Protein 1P3Y (pdb70)

B-factor: mean 57.31, std 14.75, range [26.15, 104.25]

Structure (mmCIF, N/CA/C/O backbone):
data_1P3Y
#
_entry.id   1P3Y
#
_cell.length_a   191.769
_cell.length_b   191.769
_cell.length_c   191.769
_cell.angle_alpha   90.00
_cell.angle_beta   90.00
_cell.angle_gamma   90.00
#
_symmetry.space_group_name_H-M   'F 4 3 2'
#
loop_
_entity.id
_entity.type
_entity.pdbx_description
1 polymer 'MrsD protein'
2 non-polymer 'FLAVIN-ADENINE DINUCLEOTIDE'
3 water water
#
loop_
_atom_site.group_PDB
_atom_site.id
_atom_site.type_symbol
_atom_site.label_atom_id
_atom_site.label_alt_id
_atom_site.label_comp_id
_atom_site.label_asym_id
_atom_site.label_entity_id
_atom_site.label_seq_id
_atom_site.pdbx_PDB_ins_code
_atom_site.Cartn_x
_atom_site.Cartn_y
_atom_site.Cartn_z
_atom_site.occupancy
_atom_site.B_iso_or_equiv
_atom_site.auth_seq_id
_atom_site.auth_comp_id
_atom_site.auth_asym_id
_atom_site.auth_atom_id
_atom_site.pdbx_PDB_model_num
ATOM 1 N N . ILE A 1 3 ? 0.644 52.131 71.534 1.00 85.08 3 ILE 1 N 1
ATOM 2 C CA . ILE A 1 3 ? 1.483 52.395 70.322 1.00 85.71 3 ILE 1 CA 1
ATOM 3 C C . ILE A 1 3 ? 2.211 53.732 70.420 1.00 87.21 3 ILE 1 C 1
ATOM 4 O O . ILE A 1 3 ? 3.358 53.857 69.991 1.00 88.31 3 ILE 1 O 1
ATOM 9 N N . SER A 1 4 ? 1.543 54.729 70.984 1.00 88.98 4 SER 1 N 1
ATOM 10 C CA . SER A 1 4 ? 2.128 56.061 71.129 1.00 90.18 4 SER 1 CA 1
ATOM 11 C C . SER A 1 4 ? 3.221 56.074 72.199 1.00 88.11 4 SER 1 C 1
ATOM 12 O O . SER A 1 4 ? 3.906 57.081 72.402 1.00 86.60 4 SER 1 O 1
ATOM 15 N N . ILE A 1 5 ? 3.370 54.948 72.886 1.00 84.89 5 ILE 1 N 1
ATOM 16 C CA . ILE A 1 5 ? 4.375 54.816 73.931 1.00 85.24 5 ILE 1 CA 1
ATOM 17 C C . ILE A 1 5 ? 5.780 54.729 73.318 1.00 83.87 5 ILE 1 C 1
ATOM 18 O O . ILE A 1 5 ? 6.775 55.119 73.936 1.00 84.97 5 ILE 1 O 1
ATOM 23 N N . LEU A 1 6 ? 5.845 54.225 72.091 1.00 80.01 6 LEU 1 N 1
ATOM 24 C CA . LEU A 1 6 ? 7.107 54.058 71.384 1.00 76.17 6 LEU 1 CA 1
ATOM 25 C C . LEU A 1 6 ? 7.712 55.383 70.907 1.00 78.29 6 LEU 1 C 1
ATOM 26 O O . LEU A 1 6 ? 8.936 55.501 70.808 1.00 77.48 6 LEU 1 O 1
ATOM 31 N N . LYS A 1 7 ? 6.859 56.374 70.627 1.00 79.26 7 LYS 1 N 1
ATOM 32 C CA . LYS A 1 7 ? 7.303 57.685 70.141 1.00 76.63 7 LYS 1 CA 1
ATOM 33 C C . LYS A 1 7 ? 8.487 58.243 70.930 1.00 75.16 7 LYS 1 C 1
ATOM 34 O O . LYS A 1 7 ? 9.202 59.114 70.453 1.00 74.27 7 LYS 1 O 1
ATOM 40 N N . ASP A 1 8 ? 8.699 57.734 72.134 1.00 75.57 8 ASP 1 N 1
ATOM 41 C CA . ASP A 1 8 ? 9.795 58.213 72.968 1.00 81.27 8 ASP 1 CA 1
ATOM 42 C C . ASP A 1 8 ? 10.800 57.121 73.344 1.00 80.22 8 ASP 1 C 1
ATOM 43 O O . ASP A 1 8 ? 11.430 57.167 74.408 1.00 79.30 8 ASP 1 O 1
ATOM 48 N N . LYS A 1 9 ? 10.947 56.141 72.457 1.00 78.22 9 LYS 1 N 1
ATOM 49 C CA . LYS A 1 9 ? 11.874 55.035 72.672 1.00 73.07 9 LYS 1 CA 1
ATOM 50 C C . LYS A 1 9 ? 12.932 54.960 71.557 1.00 68.56 9 LYS 1 C 1
ATOM 51 O O . LYS A 1 9 ? 12.691 55.360 70.411 1.00 61.79 9 LYS 1 O 1
ATOM 57 N N . LYS A 1 10 ? 14.111 54.461 71.914 1.00 65.58 10 LYS 1 N 1
ATOM 58 C CA . LYS A 1 10 ? 15.217 54.312 70.967 1.00 62.32 10 LYS 1 CA 1
ATOM 59 C C . LYS A 1 10 ? 15.197 52.894 70.381 1.00 58.21 10 LYS 1 C 1
ATOM 60 O O . LYS A 1 10 ? 15.246 51.901 71.111 1.00 58.23 10 LYS 1 O 1
ATOM 66 N N . LEU A 1 11 ? 15.106 52.810 69.060 1.00 55.22 11 LEU 1 N 1
ATOM 67 C CA . LEU A 1 11 ? 15.060 51.523 68.372 1.00 55.06 11 LEU 1 CA 1
ATOM 68 C C . LEU A 1 11 ? 16.337 51.189 67.600 1.00 55.32 11 LEU 1 C 1
ATOM 69 O O . LEU A 1 11 ? 16.839 51.992 66.793 1.00 53.86 11 LEU 1 O 1
ATOM 74 N N . LEU A 1 12 ? 16.858 49.997 67.863 1.00 54.10 12 LEU 1 N 1
ATOM 75 C CA . LEU A 1 12 ? 18.046 49.511 67.182 1.00 48.36 12 LEU 1 CA 1
ATOM 76 C C . LEU A 1 12 ? 17.622 48.332 66.316 1.00 47.22 12 LEU 1 C 1
ATOM 77 O O . LEU A 1 12 ? 17.026 47.365 66.798 1.00 45.59 12 LEU 1 O 1
ATOM 82 N N . ILE A 1 13 ? 17.919 48.428 65.032 1.00 45.49 13 ILE 1 N 1
ATOM 83 C CA . ILE A 1 13 ? 17.603 47.357 64.112 1.00 45.36 13 ILE 1 CA 1
ATOM 84 C C . ILE A 1 13 ? 18.879 46.675 63.608 1.00 44.82 13 ILE 1 C 1
ATOM 85 O O . ILE A 1 13 ? 19.762 47.323 63.025 1.00 45.51 13 ILE 1 O 1
ATOM 90 N N . GLY A 1 14 ? 18.977 45.372 63.862 1.00 43.00 14 GLY 1 N 1
ATOM 91 C CA . GLY A 1 14 ? 20.124 44.609 63.413 1.00 39.09 14 GLY 1 CA 1
ATOM 92 C C . GLY A 1 14 ? 19.779 43.947 62.098 1.00 42.80 14 GLY 1 C 1
ATOM 93 O O . GLY A 1 14 ? 18.819 43.193 62.029 1.00 46.49 14 GLY 1 O 1
ATOM 94 N N . ILE A 1 15 ? 20.549 44.217 61.051 1.00 42.96 15 ILE 1 N 1
ATOM 95 C CA . ILE A 1 15 ? 20.274 43.623 59.745 1.00 40.87 15 ILE 1 CA 1
ATOM 96 C C . ILE A 1 15 ? 21.257 42.483 59.437 1.00 43.34 15 ILE 1 C 1
ATOM 97 O O . ILE A 1 15 ? 22.474 42.666 59.547 1.00 44.24 15 ILE 1 O 1
ATOM 102 N N . CYS A 1 16 ? 20.739 41.320 59.041 1.00 40.39 16 CYS 1 N 1
ATOM 103 C CA . CYS A 1 16 ? 21.598 40.177 58.718 1.00 39.21 16 CYS 1 CA 1
ATOM 104 C C . CYS A 1 16 ? 21.592 39.872 57.232 1.00 40.83 16 CYS 1 C 1
ATOM 105 O O . CYS A 1 16 ? 20.854 40.490 56.472 1.00 40.66 16 CYS 1 O 1
ATOM 108 N N . GLY A 1 17 ? 22.404 38.896 56.828 1.00 42.30 17 GLY 1 N 1
ATOM 109 C CA . GLY A 1 17 ? 22.526 38.552 55.425 1.00 39.94 17 GLY 1 CA 1
ATOM 110 C C . GLY A 1 17 ? 21.344 37.885 54.753 1.00 44.68 17 GLY 1 C 1
ATOM 111 O O . GLY A 1 17 ? 21.153 36.687 54.870 1.00 45.43 17 GLY 1 O 1
ATOM 112 N N . SER A 1 18 ? 20.555 38.662 54.026 1.00 45.71 18 SER 1 N 1
ATOM 113 C CA . SER A 1 18 ? 19.401 38.127 53.309 1.00 47.40 18 SER 1 CA 1
ATOM 114 C C . SER A 1 18 ? 19.051 39.035 52.131 1.00 47.81 18 SER 1 C 1
ATOM 115 O O . SER A 1 18 ? 19.251 40.253 52.215 1.00 49.31 18 SER 1 O 1
ATOM 118 N N . ILE A 1 19 ? 18.546 38.465 51.038 1.00 40.80 19 ILE 1 N 1
ATOM 119 C CA . ILE A 1 19 ? 18.150 39.293 49.895 1.00 44.87 19 ILE 1 CA 1
ATOM 120 C C . ILE A 1 19 ? 17.100 40.329 50.344 1.00 45.75 19 ILE 1 C 1
ATOM 121 O O . ILE A 1 19 ? 17.075 41.464 49.858 1.00 44.71 19 ILE 1 O 1
ATOM 126 N N . SER A 1 20 ? 16.247 39.945 51.291 1.00 46.89 20 SER 1 N 1
ATOM 127 C CA . SER A 1 20 ? 15.203 40.854 51.773 1.00 46.97 20 SER 1 CA 1
ATOM 128 C C . SER A 1 20 ? 15.747 42.087 52.488 1.00 44.55 20 SER 1 C 1
ATOM 129 O O . SER A 1 20 ? 15.000 43.035 52.746 1.00 45.34 20 SER 1 O 1
ATOM 132 N N . SER A 1 21 ? 17.039 42.083 52.813 1.00 44.69 21 SER 1 N 1
ATOM 133 C CA . SER A 1 21 ? 17.655 43.236 53.484 1.00 42.86 21 SER 1 CA 1
ATOM 134 C C . SER A 1 21 ? 17.705 44.401 52.521 1.00 40.77 21 SER 1 C 1
ATOM 135 O O . SER A 1 21 ? 17.717 45.569 52.930 1.00 40.21 21 SER 1 O 1
ATOM 138 N N . VAL A 1 22 ? 17.728 44.088 51.231 1.00 36.91 22 VAL 1 N 1
ATOM 139 C CA . VAL A 1 22 ? 17.809 45.144 50.251 1.00 40.33 22 VAL 1 CA 1
ATOM 140 C C . VAL A 1 22 ? 16.600 46.057 50.371 1.00 45.12 22 VAL 1 C 1
ATOM 141 O O . VAL A 1 22 ? 16.687 47.251 50.084 1.00 44.46 22 VAL 1 O 1
ATOM 145 N N . GLY A 1 23 ? 15.475 45.499 50.819 1.00 47.54 23 GLY 1 N 1
ATOM 146 C CA . GLY A 1 23 ? 14.279 46.307 50.971 1.00 49.88 23 GLY 1 CA 1
ATOM 147 C C . GLY A 1 23 ? 14.072 46.900 52.359 1.00 52.49 23 GLY 1 C 1
ATOM 148 O O . GLY A 1 23 ? 13.019 47.485 52.651 1.00 56.41 23 GLY 1 O 1
ATOM 149 N N . ILE A 1 24 ? 15.073 46.782 53.221 1.00 47.11 24 ILE 1 N 1
ATOM 150 C CA . ILE A 1 24 ? 14.933 47.292 54.580 1.00 46.73 24 ILE 1 CA 1
ATOM 151 C C . ILE A 1 24 ? 14.418 48.745 54.730 1.00 47.32 24 ILE 1 C 1
ATOM 152 O O . ILE A 1 24 ? 13.917 49.103 55.796 1.00 48.84 24 ILE 1 O 1
ATOM 157 N N . SER A 1 25 ? 14.528 49.583 53.696 1.00 45.77 25 SER 1 N 1
ATOM 158 C CA . SER A 1 25 ? 14.051 50.972 53.816 1.00 47.06 25 SER 1 CA 1
ATOM 159 C C . SER A 1 25 ? 12.535 51.056 54.074 1.00 49.35 25 SER 1 C 1
ATOM 160 O O . SER A 1 25 ? 12.050 51.982 54.736 1.00 45.89 25 SER 1 O 1
ATOM 163 N N . SER A 1 26 ? 11.794 50.092 53.537 1.00 48.84 26 SER 1 N 1
ATOM 164 C CA . SER A 1 26 ? 10.350 50.034 53.722 1.00 49.57 26 SER 1 CA 1
ATOM 165 C C . SER A 1 26 ? 10.000 49.991 55.212 1.00 51.38 26 SER 1 C 1
ATOM 166 O O . SER A 1 26 ? 9.078 50.678 55.672 1.00 51.90 26 SER 1 O 1
ATOM 169 N N . TYR A 1 27 ? 10.733 49.175 55.964 1.00 49.84 27 TYR 1 N 1
ATOM 170 C CA . TYR A 1 27 ? 10.493 49.071 57.389 1.00 50.13 27 TYR 1 CA 1
ATOM 171 C C . TYR A 1 27 ? 11.049 50.303 58.064 1.00 51.48 27 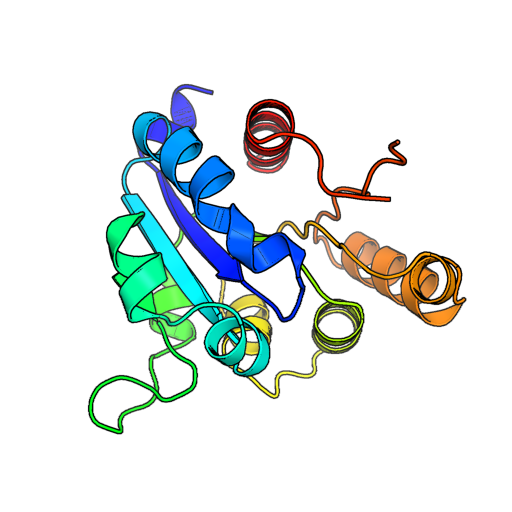TYR 1 C 1
ATOM 172 O O . TYR A 1 27 ? 10.370 50.956 58.853 1.00 53.13 27 TYR 1 O 1
ATOM 181 N N . LEU A 1 28 ? 12.289 50.627 57.723 1.00 52.42 28 LEU 1 N 1
ATOM 182 C CA . LEU A 1 28 ? 12.976 51.765 58.310 1.00 53.28 28 LEU 1 CA 1
ATOM 183 C C . LEU A 1 28 ? 12.216 53.084 58.196 1.00 51.32 28 LEU 1 C 1
ATOM 184 O O . LEU A 1 28 ? 12.108 53.820 59.180 1.00 49.49 28 LEU 1 O 1
ATOM 189 N N . LEU A 1 29 ? 11.693 53.383 57.007 1.00 50.09 29 LEU 1 N 1
ATOM 190 C CA . LEU A 1 29 ? 10.966 54.636 56.785 1.00 53.65 29 LEU 1 CA 1
ATOM 191 C C . LEU A 1 29 ? 9.603 54.629 57.475 1.00 57.12 29 LEU 1 C 1
ATOM 192 O O . LEU A 1 29 ? 9.126 55.657 57.968 1.00 58.03 29 LEU 1 O 1
ATOM 197 N N . TYR A 1 30 ? 8.989 53.456 57.532 1.00 58.81 30 TYR 1 N 1
ATOM 198 C CA . TYR A 1 30 ? 7.694 53.325 58.171 1.00 58.73 30 TYR 1 CA 1
ATOM 199 C C . TYR A 1 30 ? 7.796 53.505 59.686 1.00 60.13 30 TYR 1 C 1
ATOM 200 O O . TYR A 1 30 ? 6.911 54.084 60.308 1.00 63.80 30 TYR 1 O 1
ATOM 209 N N . PHE A 1 31 ? 8.878 53.000 60.270 1.00 58.80 31 PHE 1 N 1
ATOM 210 C CA . PHE A 1 31 ? 9.094 53.087 61.713 1.00 58.64 31 PHE 1 CA 1
ATOM 211 C C . PHE A 1 31 ? 9.560 54.464 62.179 1.00 58.63 31 PHE 1 C 1
ATOM 212 O O . PHE A 1 31 ? 9.512 54.769 63.370 1.00 57.63 31 PHE 1 O 1
ATOM 220 N N . LYS A 1 32 ? 10.042 55.274 61.242 1.00 58.12 32 LYS 1 N 1
ATOM 221 C CA . LYS A 1 32 ? 10.565 56.603 61.551 1.00 64.22 32 LYS 1 CA 1
ATOM 222 C C . LYS A 1 32 ? 9.617 57.520 62.321 1.00 67.38 32 LYS 1 C 1
ATOM 223 O O . LYS A 1 32 ? 10.060 58.304 63.164 1.00 62.56 32 LYS 1 O 1
ATOM 229 N N . SER A 1 33 ? 8.326 57.439 62.020 1.00 71.14 33 SER 1 N 1
ATOM 230 C CA . SER A 1 33 ? 7.339 58.288 62.681 1.00 72.43 33 SER 1 CA 1
ATOM 231 C C . SER A 1 33 ? 6.815 57.772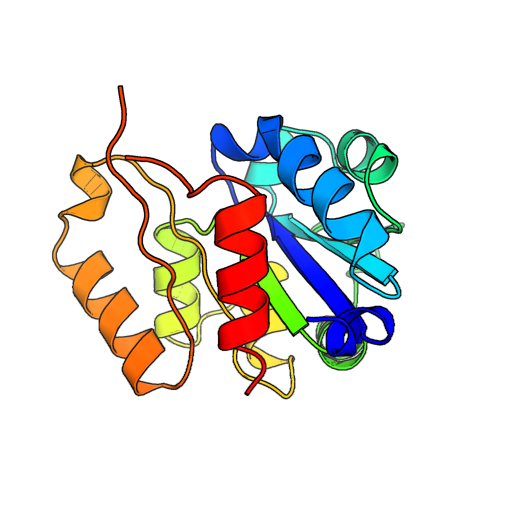 64.022 1.00 70.91 33 SER 1 C 1
ATOM 232 O O . SER A 1 33 ? 6.166 58.516 64.764 1.00 77.14 33 SER 1 O 1
ATOM 235 N N . PHE A 1 34 ? 7.108 56.515 64.344 1.00 65.42 34 PHE 1 N 1
ATOM 236 C CA . PHE A 1 34 ? 6.632 55.922 65.590 1.00 61.27 34 PHE 1 CA 1
ATOM 237 C C . PHE A 1 34 ? 7.653 55.902 66.734 1.00 60.64 34 PHE 1 C 1
ATOM 238 O O . PHE A 1 34 ? 7.272 55.736 67.895 1.00 62.56 34 PHE 1 O 1
ATOM 246 N N . PHE A 1 35 ? 8.939 56.055 66.420 1.00 59.71 35 PHE 1 N 1
ATOM 247 C CA . PHE A 1 35 ? 9.978 56.046 67.456 1.00 55.14 35 PHE 1 CA 1
ATOM 248 C C . PHE A 1 35 ? 10.742 57.335 67.578 1.00 56.03 35 PHE 1 C 1
ATOM 249 O O . PHE A 1 35 ? 10.806 58.125 66.637 1.00 58.37 35 PHE 1 O 1
ATOM 257 N N . LYS A 1 36 ? 11.345 57.524 68.746 1.00 59.26 36 LYS 1 N 1
ATOM 258 C CA . LYS A 1 36 ? 12.125 58.718 69.035 1.00 64.65 36 LYS 1 CA 1
ATOM 259 C C . LYS A 1 36 ? 13.342 58.806 68.125 1.00 66.00 36 LYS 1 C 1
ATOM 260 O O . LYS A 1 36 ? 13.675 59.873 67.612 1.00 69.53 36 LYS 1 O 1
ATOM 266 N N . GLU A 1 37 ? 13.998 57.669 67.927 1.00 68.61 37 GLU 1 N 1
ATOM 267 C CA . GLU A 1 37 ? 15.187 57.602 67.097 1.00 64.69 37 GLU 1 CA 1
ATOM 268 C C . GLU A 1 37 ? 15.437 56.138 66.706 1.00 62.82 37 GLU 1 C 1
ATOM 269 O O . GLU A 1 37 ? 15.185 55.219 67.501 1.00 59.26 37 GLU 1 O 1
ATOM 275 N N . ILE A 1 38 ? 15.915 55.933 65.479 1.00 60.08 38 ILE 1 N 1
ATOM 276 C CA . ILE A 1 38 ? 16.211 54.602 64.956 1.00 54.60 38 ILE 1 CA 1
ATOM 277 C C . ILE A 1 38 ? 17.628 54.496 64.390 1.00 55.23 38 ILE 1 C 1
ATOM 278 O O . ILE A 1 38 ? 18.045 55.291 63.534 1.00 52.14 38 ILE 1 O 1
ATOM 283 N N . ARG A 1 39 ? 18.363 53.498 64.861 1.00 54.80 39 ARG 1 N 1
ATOM 284 C CA . ARG A 1 39 ? 19.714 53.259 64.371 1.00 52.93 39 ARG 1 CA 1
ATOM 285 C C . ARG A 1 39 ? 19.816 51.821 63.881 1.00 53.48 39 ARG 1 C 1
ATOM 286 O O . ARG A 1 39 ? 18.972 50.979 64.201 1.00 52.87 39 ARG 1 O 1
ATOM 294 N N . VAL A 1 40 ? 20.862 51.536 63.119 1.00 49.83 40 VAL 1 N 1
ATOM 295 C CA . VAL A 1 40 ? 21.053 50.200 62.598 1.00 45.21 40 VAL 1 CA 1
ATOM 296 C C . VAL A 1 40 ? 22.446 49.644 62.897 1.00 45.79 40 VAL 1 C 1
ATOM 297 O O . VAL A 1 40 ? 23.417 50.387 63.011 1.00 43.53 40 VAL 1 O 1
ATOM 301 N N . VAL A 1 41 ? 22.512 48.325 63.047 1.00 44.52 41 VAL 1 N 1
ATOM 302 C CA . VAL A 1 41 ? 23.758 47.598 63.248 1.00 42.27 41 VAL 1 CA 1
ATOM 303 C C . VAL A 1 41 ? 23.649 46.446 62.216 1.00 42.90 41 VAL 1 C 1
ATOM 304 O O . VAL A 1 41 ? 22.645 45.715 62.173 1.00 43.39 41 VAL 1 O 1
ATOM 308 N N . MET A 1 42 ? 24.667 46.297 61.372 1.00 42.11 42 MET 1 N 1
ATOM 309 C CA . MET A 1 42 ? 24.655 45.275 60.314 1.00 36.59 42 MET 1 CA 1
ATOM 310 C C . MET A 1 42 ? 25.732 44.200 60.424 1.00 34.92 42 MET 1 C 1
ATOM 311 O O . MET A 1 42 ? 26.739 44.373 61.093 1.00 38.08 42 MET 1 O 1
ATOM 316 N N . THR A 1 43 ? 25.508 43.079 59.756 1.00 36.30 43 THR 1 N 1
ATOM 317 C CA . THR A 1 43 ? 26.498 42.012 59.705 1.00 34.10 43 THR 1 CA 1
ATOM 318 C C . THR A 1 43 ? 27.195 42.236 58.352 1.00 38.20 43 THR 1 C 1
ATOM 319 O O . THR A 1 43 ? 26.672 42.929 57.453 1.00 39.57 43 THR 1 O 1
ATOM 323 N N . LYS A 1 44 ? 28.359 41.622 58.209 1.00 36.47 44 LYS 1 N 1
ATOM 324 C CA . LYS A 1 44 ? 29.168 41.704 57.003 1.00 37.58 44 LYS 1 CA 1
ATOM 325 C C . LYS A 1 44 ? 28.385 41.318 55.732 1.00 36.84 44 LYS 1 C 1
ATOM 326 O O . LYS A 1 44 ? 28.442 42.022 54.716 1.00 35.83 44 LYS 1 O 1
ATOM 332 N N . THR A 1 45 ? 27.666 40.199 55.778 1.00 34.50 45 THR 1 N 1
ATOM 333 C CA . THR A 1 45 ? 26.900 39.763 54.609 1.00 35.58 45 THR 1 CA 1
ATOM 334 C C . THR A 1 45 ? 25.833 40.775 54.220 1.00 35.64 45 THR 1 C 1
ATOM 335 O O . THR A 1 45 ? 25.619 41.042 53.029 1.00 36.66 45 THR 1 O 1
ATOM 339 N N . ALA A 1 46 ? 25.162 41.342 55.224 1.00 39.98 46 ALA 1 N 1
ATOM 340 C CA . ALA A 1 46 ? 24.152 42.363 54.960 1.00 40.85 46 ALA 1 CA 1
ATOM 341 C C . ALA A 1 46 ? 24.796 43.555 54.211 1.00 42.64 46 ALA 1 C 1
ATOM 342 O O . ALA A 1 46 ? 24.227 44.050 53.219 1.00 38.73 46 ALA 1 O 1
ATOM 344 N N . GLU A 1 47 ? 25.979 44.000 54.663 1.00 40.25 47 GLU 1 N 1
ATOM 345 C CA . GLU A 1 47 ? 26.656 45.119 54.003 1.00 40.37 47 GLU 1 CA 1
ATOM 346 C C . GLU A 1 47 ? 27.056 44.830 52.571 1.00 37.70 47 GLU 1 C 1
ATOM 347 O O . GLU A 1 47 ? 27.043 45.748 51.744 1.00 36.19 47 GLU 1 O 1
ATOM 353 N N . ASP A 1 48 ? 27.431 43.583 52.274 1.00 31.96 48 ASP 1 N 1
ATOM 354 C CA . ASP A 1 48 ? 27.814 43.235 50.903 1.00 36.57 48 ASP 1 CA 1
ATOM 355 C C . ASP A 1 48 ? 26.603 43.329 49.986 1.00 35.28 48 ASP 1 C 1
ATOM 356 O O . ASP A 1 48 ? 26.736 43.597 48.781 1.00 44.11 48 ASP 1 O 1
ATOM 361 N N . LEU A 1 49 ? 25.426 43.075 50.548 1.00 36.27 49 LEU 1 N 1
ATOM 362 C CA . LEU A 1 49 ? 24.188 43.144 49.776 1.00 38.65 49 LEU 1 CA 1
ATOM 363 C C . LEU A 1 49 ? 23.738 44.589 49.601 1.00 40.31 49 LEU 1 C 1
ATOM 364 O O . LEU A 1 49 ? 23.398 45.006 48.482 1.00 39.53 49 LEU 1 O 1
ATOM 369 N N . ILE A 1 50 ? 23.736 45.343 50.704 1.00 35.93 50 ILE 1 N 1
ATOM 370 C CA . ILE A 1 50 ? 23.328 46.740 50.678 1.00 37.83 50 ILE 1 CA 1
ATOM 371 C C . ILE A 1 50 ? 24.281 47.514 51.593 1.00 40.66 50 ILE 1 C 1
ATOM 372 O O . ILE A 1 50 ? 24.302 47.327 52.809 1.00 40.09 50 ILE 1 O 1
ATOM 377 N N . PRO A 1 51 ? 25.107 48.386 51.000 1.00 40.92 51 PRO 1 N 1
ATOM 378 C CA . PRO A 1 51 ? 26.095 49.211 51.703 1.00 38.66 51 PRO 1 CA 1
ATOM 379 C C . PRO A 1 51 ? 25.555 49.947 52.922 1.00 40.27 51 PRO 1 C 1
ATOM 380 O O . PRO A 1 51 ? 24.434 50.478 52.908 1.00 39.14 51 PRO 1 O 1
ATOM 384 N N . ALA A 1 52 ? 26.367 50.004 53.972 1.00 38.96 52 ALA 1 N 1
ATOM 385 C CA . ALA A 1 52 ? 25.973 50.737 55.161 1.00 41.66 52 ALA 1 CA 1
ATOM 386 C C . ALA A 1 52 ? 25.629 52.197 54.801 1.00 43.33 52 ALA 1 C 1
ATOM 387 O O . ALA A 1 52 ? 24.698 52.765 55.373 1.00 45.81 52 ALA 1 O 1
ATOM 389 N N . HIS A 1 53 ? 26.372 52.809 53.871 1.00 42.41 53 HIS 1 N 1
ATOM 390 C CA . HIS A 1 53 ? 26.086 54.194 53.490 1.00 45.42 53 HIS 1 CA 1
ATOM 391 C C . HIS A 1 53 ? 24.702 54.302 52.850 1.00 43.48 53 HIS 1 C 1
ATOM 392 O O . HIS A 1 53 ? 24.034 55.330 52.962 1.00 39.30 53 HIS 1 O 1
ATOM 399 N N . THR A 1 54 ? 24.268 53.249 52.175 1.00 39.07 54 THR 1 N 1
ATOM 400 C CA . THR A 1 54 ? 22.963 53.314 51.569 1.00 38.03 54 THR 1 CA 1
ATOM 401 C C . THR A 1 54 ? 21.964 53.297 52.699 1.00 38.17 54 THR 1 C 1
ATOM 402 O O . THR A 1 54 ? 21.122 54.172 52.804 1.00 44.34 54 THR 1 O 1
ATOM 406 N N . VAL A 1 55 ? 22.073 52.310 53.572 1.00 38.37 55 VAL 1 N 1
ATOM 407 C CA . VAL A 1 55 ? 21.141 52.201 54.683 1.00 38.46 55 VAL 1 CA 1
ATOM 408 C C . VAL A 1 55 ? 21.131 53.477 55.563 1.00 40.45 55 VAL 1 C 1
ATOM 409 O O . VAL A 1 55 ? 20.164 53.744 56.279 1.00 40.26 55 VAL 1 O 1
ATOM 413 N N . SER A 1 56 ? 22.186 54.280 55.505 1.00 40.90 56 SER 1 N 1
ATOM 414 C CA . SER A 1 56 ? 22.217 55.471 56.346 1.00 44.61 56 SER 1 CA 1
ATOM 415 C C . SER A 1 56 ? 21.279 56.566 55.846 1.00 45.47 56 SER 1 C 1
ATOM 416 O O . SER A 1 56 ? 21.014 57.543 56.549 1.00 46.81 56 SER 1 O 1
ATOM 419 N N . TYR A 1 57 ? 20.795 56.429 54.621 1.00 46.97 57 TYR 1 N 1
ATOM 420 C CA . TYR A 1 57 ? 19.862 57.422 54.103 1.00 52.87 57 TYR 1 CA 1
ATOM 421 C C . TYR A 1 57 ? 18.449 57.180 54.665 1.00 56.61 57 TYR 1 C 1
ATOM 422 O O . TYR A 1 57 ? 17.549 57.997 54.468 1.00 59.23 57 TYR 1 O 1
ATOM 431 N N . PHE A 1 58 ? 18.256 56.060 55.362 1.00 55.51 58 PHE 1 N 1
ATOM 432 C CA . PHE A 1 58 ? 16.941 55.706 55.889 1.00 50.51 58 PHE 1 CA 1
ATOM 433 C C . PHE A 1 58 ? 16.878 55.564 57.394 1.00 50.84 58 PHE 1 C 1
ATOM 434 O O . PHE A 1 58 ? 15.921 54.981 57.917 1.00 56.87 58 PHE 1 O 1
ATOM 442 N N . CYS A 1 59 ? 17.883 56.077 58.096 1.00 46.17 59 CYS 1 N 1
ATOM 443 C CA . CYS A 1 59 ? 17.896 55.977 59.543 1.00 46.14 59 CYS 1 CA 1
ATOM 444 C C . CYS A 1 59 ? 18.889 56.969 60.094 1.00 48.36 59 CYS 1 C 1
ATOM 445 O O . CYS A 1 59 ? 19.555 57.656 59.329 1.00 52.01 59 CYS 1 O 1
ATOM 448 N N . ASP A 1 60 ? 19.012 57.029 61.416 1.00 49.97 60 ASP 1 N 1
ATOM 449 C CA . ASP A 1 60 ? 19.903 57.997 62.049 1.00 56.62 60 ASP 1 CA 1
ATOM 450 C C . ASP A 1 60 ? 21.383 57.652 62.098 1.00 61.18 60 ASP 1 C 1
ATOM 451 O O . ASP A 1 60 ? 22.234 58.548 62.110 1.00 65.56 60 ASP 1 O 1
ATOM 456 N N . HIS A 1 61 ? 21.705 56.366 62.135 1.00 59.49 61 HIS 1 N 1
ATOM 457 C CA . HIS A 1 61 ? 23.101 55.972 62.185 1.00 54.38 61 HIS 1 CA 1
ATOM 458 C C . HIS A 1 61 ? 23.201 54.492 61.931 1.00 52.29 61 HIS 1 C 1
ATOM 459 O O . HIS A 1 61 ? 22.320 53.737 62.316 1.00 55.11 61 HIS 1 O 1
ATOM 466 N N . VAL A 1 62 ? 24.290 54.084 61.296 1.00 49.76 62 VAL 1 N 1
ATOM 467 C CA . VAL A 1 62 ? 24.514 52.682 60.973 1.00 46.09 62 VAL 1 CA 1
ATOM 468 C C . VAL A 1 62 ? 25.826 52.192 61.572 1.00 46.21 62 VAL 1 C 1
ATOM 469 O O . VAL A 1 62 ? 26.895 52.704 61.243 1.00 47.86 62 VAL 1 O 1
ATOM 473 N N . TYR A 1 63 ? 25.755 51.203 62.451 1.00 47.71 63 TYR 1 N 1
ATOM 474 C CA . TYR A 1 63 ? 26.969 50.652 63.050 1.00 44.39 63 TYR 1 CA 1
ATOM 475 C C . TYR A 1 63 ? 27.416 49.467 62.211 1.00 47.66 63 TYR 1 C 1
ATOM 476 O O . TYR A 1 63 ? 26.701 48.475 62.048 1.00 44.70 63 TYR 1 O 1
ATOM 485 N N . SER A 1 64 ? 28.620 49.572 61.679 1.00 54.06 64 SER 1 N 1
ATOM 486 C CA . SER A 1 64 ? 29.164 48.517 60.850 1.00 53.21 64 SER 1 CA 1
ATOM 487 C C . SER A 1 64 ? 30.072 47.575 61.651 1.00 54.30 64 SER 1 C 1
ATOM 488 O O . SER A 1 64 ? 30.652 47.962 62.672 1.00 55.48 64 SER 1 O 1
ATOM 491 N N . GLU A 1 65 ? 30.172 46.332 61.184 1.00 58.76 65 GLU 1 N 1
ATOM 492 C CA . GLU A 1 65 ? 31.007 45.304 61.812 1.00 62.63 65 GLU 1 CA 1
ATOM 493 C C . GLU A 1 65 ? 32.461 45.747 61.713 1.00 65.61 65 GLU 1 C 1
ATOM 494 O O . GLU A 1 65 ? 33.279 45.418 62.576 1.00 71.25 65 GLU 1 O 1
ATOM 500 N N . HIS A 1 66 ? 32.754 46.504 60.652 1.00 68.38 66 HIS 1 N 1
ATOM 501 C CA . HIS A 1 66 ? 34.085 47.027 60.363 1.00 71.68 66 HIS 1 CA 1
ATOM 502 C C . HIS A 1 66 ? 34.436 48.246 61.218 1.00 75.71 66 HIS 1 C 1
ATOM 503 O O . HIS A 1 66 ? 35.519 48.826 61.070 1.00 79.58 66 HIS 1 O 1
ATOM 510 N N . GLY A 1 67 ? 33.524 48.631 62.109 1.00 76.17 67 GLY 1 N 1
ATOM 511 C CA . GLY A 1 67 ? 33.759 49.785 62.956 1.00 77.05 67 GLY 1 CA 1
ATOM 512 C C . GLY A 1 67 ? 33.586 51.078 62.178 1.00 79.71 67 GLY 1 C 1
ATOM 513 O O . GLY A 1 67 ? 32.891 51.110 61.161 1.00 76.49 67 GLY 1 O 1
ATOM 514 N N . GLU A 1 68 ? 34.219 52.147 62.653 1.00 84.71 68 GLU 1 N 1
ATOM 515 C CA . GLU A 1 68 ? 34.131 53.442 61.987 1.00 90.79 68 GLU 1 CA 1
ATOM 516 C C . GLU A 1 68 ? 35.453 53.793 61.301 1.00 93.17 68 GLU 1 C 1
ATOM 517 O O . GLU A 1 68 ? 35.574 53.680 60.076 1.00 97.35 68 GLU 1 O 1
ATOM 523 N N . ASN A 1 69 ? 36.440 54.225 62.082 1.00 92.79 69 ASN 1 N 1
ATOM 524 C CA . ASN A 1 69 ? 37.744 54.572 61.516 1.00 91.84 69 ASN 1 CA 1
ATOM 525 C C . ASN A 1 69 ? 38.725 53.513 61.960 1.00 88.89 69 ASN 1 C 1
ATOM 526 O O . ASN A 1 69 ? 39.855 53.816 62.345 1.00 87.37 69 ASN 1 O 1
ATOM 531 N N . GLY A 1 70 ? 38.273 52.265 61.907 1.00 87.43 70 GLY 1 N 1
ATOM 532 C CA . GLY A 1 70 ? 39.108 51.157 62.321 1.00 86.18 70 GLY 1 CA 1
ATOM 533 C C . GLY A 1 70 ? 38.845 50.778 63.768 1.00 86.06 70 GLY 1 C 1
ATOM 534 O O . GLY A 1 70 ? 39.458 49.850 64.298 1.00 89.64 70 GLY 1 O 1
ATOM 535 N N . LYS A 1 71 ? 37.943 51.498 64.425 1.00 81.82 71 LYS 1 N 1
ATOM 536 C CA . LYS A 1 71 ? 37.634 51.182 65.807 1.00 80.53 71 LYS 1 CA 1
ATOM 537 C C . LYS A 1 71 ? 36.291 50.485 65.839 1.00 82.09 71 LYS 1 C 1
ATOM 538 O O . LYS A 1 71 ? 35.297 51.025 65.343 1.00 82.57 71 LYS 1 O 1
ATOM 544 N N . ARG A 1 72 ? 36.270 49.278 66.407 1.00 81.97 72 ARG 1 N 1
ATOM 545 C CA . ARG A 1 72 ? 35.035 48.510 66.519 1.00 79.79 72 ARG 1 CA 1
ATOM 546 C C . ARG A 1 72 ? 34.034 49.270 67.380 1.00 77.21 72 ARG 1 C 1
ATOM 547 O O . ARG A 1 72 ? 34.392 49.828 68.430 1.00 74.68 72 ARG 1 O 1
ATOM 555 N N . HIS A 1 73 ? 32.783 49.304 66.925 1.00 74.92 73 HIS 1 N 1
ATOM 556 C CA . HIS A 1 73 ? 31.731 49.973 67.673 1.00 73.48 73 HIS 1 CA 1
ATOM 557 C C . HIS A 1 73 ? 31.483 49.210 68.983 1.00 73.91 73 HIS 1 C 1
ATOM 558 O O . HIS A 1 73 ? 31.790 48.013 69.069 1.00 74.06 73 HIS 1 O 1
ATOM 565 N N . SER A 1 74 ? 30.969 49.891 70.011 1.00 73.26 74 SER 1 N 1
ATOM 566 C CA . SER A 1 74 ? 30.727 49.222 71.297 1.00 73.77 74 SER 1 CA 1
ATOM 567 C C . SER A 1 74 ? 29.358 48.550 71.411 1.00 72.19 74 SER 1 C 1
ATOM 568 O O . SER A 1 74 ? 28.311 49.191 71.239 1.00 68.69 74 SER 1 O 1
ATOM 571 N N . HIS A 1 75 ? 29.384 47.250 71.704 1.00 72.87 75 HIS 1 N 1
ATOM 572 C CA . HIS A 1 75 ? 28.169 46.449 71.863 1.00 74.83 75 HIS 1 CA 1
ATOM 573 C C . HIS A 1 75 ? 27.422 46.871 73.134 1.00 75.55 75 HIS 1 C 1
ATOM 574 O O . HIS A 1 75 ? 26.190 46.910 73.158 1.00 76.25 75 HIS 1 O 1
ATOM 581 N N . VAL A 1 76 ? 28.170 47.192 74.189 1.00 77.35 76 VAL 1 N 1
ATOM 582 C CA . VAL A 1 76 ? 27.555 47.621 75.442 1.00 79.80 76 VAL 1 CA 1
ATOM 583 C C . VAL A 1 76 ? 26.946 49.015 75.261 1.00 78.68 76 VAL 1 C 1
ATOM 584 O O . VAL A 1 76 ? 25.892 49.319 75.823 1.00 76.07 76 VAL 1 O 1
ATOM 588 N N . GLU A 1 77 ? 27.614 49.855 74.473 1.00 77.40 77 GLU 1 N 1
ATOM 589 C CA . GLU A 1 77 ? 27.122 51.199 74.216 1.00 75.56 77 GLU 1 CA 1
ATOM 590 C C . GLU A 1 77 ? 25.875 51.149 73.361 1.00 72.37 77 GLU 1 C 1
ATOM 591 O O . GLU A 1 77 ? 24.878 51.793 73.685 1.00 74.98 77 GLU 1 O 1
ATOM 597 N N . ILE A 1 78 ? 25.909 50.392 72.267 1.00 68.02 78 ILE 1 N 1
ATOM 598 C CA . ILE A 1 78 ? 24.725 50.340 71.423 1.00 65.65 78 ILE 1 CA 1
ATOM 599 C C . ILE A 1 78 ? 23.653 49.487 72.088 1.00 64.81 78 ILE 1 C 1
ATOM 600 O O . ILE A 1 78 ? 22.463 49.760 71.942 1.00 67.10 78 ILE 1 O 1
ATOM 605 N N . GLY A 1 79 ? 24.080 48.467 72.831 1.00 62.38 79 GLY 1 N 1
ATOM 606 C CA . GLY A 1 79 ? 23.142 47.618 73.536 1.00 59.16 79 GLY 1 CA 1
ATOM 607 C C . GLY A 1 79 ? 22.384 48.421 74.589 1.00 62.95 79 GLY 1 C 1
ATOM 608 O O . GLY A 1 79 ? 21.180 48.259 74.741 1.00 62.40 79 GLY 1 O 1
ATOM 609 N N . ARG A 1 80 ? 23.080 49.295 75.316 1.00 65.20 80 ARG 1 N 1
ATOM 610 C CA . ARG A 1 80 ? 22.442 50.112 76.346 1.00 66.41 80 ARG 1 CA 1
ATOM 611 C C . ARG A 1 80 ? 21.697 51.289 75.753 1.00 64.00 80 ARG 1 C 1
ATOM 612 O O . ARG A 1 80 ? 20.638 51.663 76.253 1.00 64.53 80 ARG 1 O 1
ATOM 620 N N . TRP A 1 81 ? 22.255 51.863 74.689 1.00 61.52 81 TRP 1 N 1
ATOM 621 C CA . TRP A 1 81 ? 21.651 53.007 73.993 1.00 59.02 81 TRP 1 CA 1
ATOM 622 C C . TRP A 1 81 ? 20.215 52.732 73.588 1.00 58.96 81 TRP 1 C 1
ATOM 623 O O . TRP A 1 81 ? 19.334 53.590 73.738 1.00 61.53 81 TRP 1 O 1
ATOM 634 N N . ALA A 1 82 ? 19.999 51.537 73.049 1.00 58.50 82 ALA 1 N 1
ATOM 635 C CA . ALA A 1 82 ? 18.693 51.140 72.562 1.00 60.12 82 ALA 1 CA 1
ATOM 636 C C . ALA A 1 82 ? 17.754 50.670 73.666 1.00 61.41 82 ALA 1 C 1
ATOM 637 O O . ALA A 1 82 ? 18.182 50.040 74.637 1.00 59.84 82 ALA 1 O 1
ATOM 639 N N . ASP A 1 83 ? 16.474 51.010 73.511 1.00 60.78 83 ASP 1 N 1
ATOM 640 C CA . ASP A 1 83 ? 15.437 50.603 74.455 1.00 61.80 83 ASP 1 CA 1
ATOM 641 C C . ASP A 1 83 ? 14.869 49.309 73.896 1.00 61.92 83 ASP 1 C 1
ATOM 642 O O . ASP A 1 83 ? 14.487 48.399 74.639 1.00 63.63 83 ASP 1 O 1
ATOM 647 N N . ILE A 1 84 ? 14.803 49.245 72.571 1.00 58.24 84 ILE 1 N 1
ATOM 648 C CA . ILE A 1 84 ? 14.302 48.063 71.899 1.00 56.62 84 ILE 1 CA 1
ATOM 649 C C . ILE A 1 84 ? 15.295 47.619 70.827 1.00 59.59 84 ILE 1 C 1
ATOM 650 O O . ILE A 1 84 ? 15.770 48.431 70.020 1.00 58.92 84 ILE 1 O 1
ATOM 655 N N . TYR A 1 85 ? 15.624 46.328 70.838 1.00 58.61 85 TYR 1 N 1
ATOM 656 C CA . TYR A 1 85 ? 16.544 45.760 69.855 1.00 49.79 85 TYR 1 CA 1
ATOM 657 C C . TYR A 1 85 ? 15.798 44.708 69.053 1.00 48.39 85 TYR 1 C 1
ATOM 658 O O . TYR A 1 85 ? 15.369 43.666 69.561 1.00 47.40 85 TYR 1 O 1
ATOM 667 N N . CYS A 1 86 ? 15.647 45.000 67.778 1.00 49.56 86 CYS 1 N 1
ATOM 668 C CA . CYS A 1 86 ? 14.941 44.117 66.896 1.00 49.37 86 CYS 1 CA 1
ATOM 669 C C . CYS A 1 86 ? 15.837 43.734 65.720 1.00 47.64 86 CYS 1 C 1
ATOM 670 O O . CYS A 1 86 ? 16.401 44.590 65.039 1.00 48.65 86 CYS 1 O 1
ATOM 673 N N . ILE A 1 87 ? 15.990 42.434 65.500 1.00 48.73 87 ILE 1 N 1
ATOM 674 C CA . ILE A 1 87 ? 16.801 41.947 64.397 1.00 44.58 87 ILE 1 CA 1
ATOM 675 C C . ILE A 1 87 ? 15.919 41.516 63.226 1.00 47.76 87 ILE 1 C 1
ATOM 676 O O . ILE A 1 87 ? 15.209 40.515 63.301 1.00 47.59 87 ILE 1 O 1
ATOM 681 N N . ILE A 1 88 ? 15.962 42.293 62.152 1.00 46.62 88 ILE 1 N 1
ATOM 682 C CA . ILE A 1 88 ? 15.199 42.005 60.953 1.00 46.20 88 ILE 1 CA 1
ATOM 683 C C . ILE A 1 88 ? 15.976 42.437 59.692 1.00 45.39 88 ILE 1 C 1
ATOM 684 O O . ILE A 1 88 ? 16.313 43.604 59.510 1.00 45.81 88 ILE 1 O 1
ATOM 689 N N . PRO A 1 89 ? 16.273 41.492 58.806 1.00 44.31 89 PRO 1 N 1
ATOM 690 C CA . PRO A 1 89 ? 15.920 40.080 58.942 1.00 44.97 89 PRO 1 CA 1
ATOM 691 C C . PRO A 1 89 ? 16.987 39.333 59.724 1.00 48.16 89 PRO 1 C 1
ATOM 692 O O . PRO A 1 89 ? 18.148 39.742 59.753 1.00 44.05 89 PRO 1 O 1
ATOM 696 N N . ALA A 1 90 ? 16.572 38.226 60.337 1.00 48.82 90 ALA 1 N 1
ATOM 697 C CA . ALA A 1 90 ? 17.432 37.359 61.127 1.00 42.79 90 ALA 1 CA 1
ATOM 698 C C . ALA A 1 90 ? 17.735 36.108 60.312 1.00 42.58 90 ALA 1 C 1
ATOM 699 O O . ALA A 1 90 ? 16.829 35.533 59.727 1.00 48.10 90 ALA 1 O 1
ATOM 701 N N . THR A 1 91 ? 19.001 35.697 60.262 1.00 39.46 91 THR 1 N 1
ATOM 702 C CA . THR A 1 91 ? 19.415 34.500 59.524 1.00 38.88 91 THR 1 CA 1
ATOM 703 C C . THR A 1 91 ? 19.390 33.253 60.422 1.00 41.77 91 THR 1 C 1
ATOM 704 O O . THR A 1 91 ? 19.341 33.344 61.661 1.00 38.76 91 THR 1 O 1
ATOM 708 N N . ALA A 1 92 ? 19.457 32.080 59.801 1.00 40.62 92 ALA 1 N 1
ATOM 709 C CA . ALA A 1 92 ? 19.492 30.859 60.587 1.00 41.26 92 ALA 1 CA 1
ATOM 710 C C . ALA A 1 92 ? 20.737 30.997 61.475 1.00 43.06 92 ALA 1 C 1
ATOM 711 O O . ALA A 1 92 ? 20.717 30.699 62.677 1.00 44.15 92 ALA 1 O 1
ATOM 713 N N . ASN A 1 93 ? 21.815 31.482 60.864 1.00 44.63 93 ASN 1 N 1
ATOM 714 C CA . ASN A 1 93 ? 23.077 31.674 61.558 1.00 42.39 93 ASN 1 CA 1
ATOM 715 C C . ASN A 1 93 ? 22.915 32.517 62.830 1.00 40.95 93 ASN 1 C 1
ATOM 716 O O . ASN A 1 93 ? 23.285 32.076 63.917 1.00 42.79 93 ASN 1 O 1
ATOM 721 N N . ILE A 1 94 ? 22.369 33.726 62.705 1.00 39.28 94 ILE 1 N 1
ATOM 722 C CA . ILE A 1 94 ? 22.174 34.582 63.877 1.00 40.54 94 ILE 1 CA 1
ATOM 723 C C . ILE A 1 94 ? 21.303 33.870 64.938 1.00 44.48 94 ILE 1 C 1
ATOM 724 O O . ILE A 1 94 ? 21.582 33.963 66.145 1.00 42.14 94 ILE 1 O 1
ATOM 729 N N . LEU A 1 95 ? 20.264 33.152 64.493 1.00 42.71 95 LEU 1 N 1
ATOM 730 C CA . LEU A 1 95 ? 19.407 32.407 65.419 1.00 40.09 95 LEU 1 CA 1
ATOM 731 C C . LEU A 1 95 ? 20.265 31.363 66.133 1.00 44.20 95 LEU 1 C 1
ATOM 732 O O . LEU A 1 95 ? 20.189 31.234 67.365 1.00 47.17 95 LEU 1 O 1
ATOM 737 N N . GLY A 1 96 ? 21.084 30.629 65.366 1.00 40.00 96 GLY 1 N 1
ATOM 738 C CA . GLY A 1 96 ? 21.946 29.614 65.960 1.00 37.56 96 GLY 1 CA 1
ATOM 739 C C . GLY A 1 96 ? 22.995 30.196 66.909 1.00 43.20 96 GLY 1 C 1
ATOM 740 O O . GLY A 1 96 ? 23.352 29.601 67.941 1.00 40.17 96 GLY 1 O 1
ATOM 741 N N . GLN A 1 97 ? 23.494 31.382 66.587 1.00 42.84 97 GLN 1 N 1
ATOM 742 C CA . GLN A 1 97 ? 24.505 31.964 67.443 1.00 45.12 97 GLN 1 CA 1
ATOM 743 C C . GLN A 1 97 ? 23.893 32.454 68.737 1.00 42.54 97 GLN 1 C 1
ATOM 744 O O . GLN A 1 97 ? 24.401 32.149 69.827 1.00 38.84 97 GLN 1 O 1
ATOM 750 N N . THR A 1 98 ? 22.799 33.199 68.619 1.00 39.74 98 THR 1 N 1
ATOM 751 C CA . THR A 1 98 ? 22.174 33.774 69.802 1.00 47.09 98 THR 1 CA 1
ATOM 752 C C . THR A 1 98 ? 21.566 32.703 70.703 1.00 48.80 98 THR 1 C 1
ATOM 753 O O . THR A 1 98 ? 21.682 32.771 71.933 1.00 46.58 98 THR 1 O 1
ATOM 757 N N . ALA A 1 99 ? 20.952 31.699 70.090 1.00 46.15 99 ALA 1 N 1
ATOM 758 C CA . ALA A 1 99 ? 20.347 30.624 70.857 1.00 47.75 99 ALA 1 CA 1
ATOM 759 C C . ALA A 1 99 ? 21.384 29.920 71.714 1.00 47.97 99 ALA 1 C 1
ATOM 760 O O . ALA A 1 99 ? 21.066 29.434 72.799 1.00 54.58 99 ALA 1 O 1
ATOM 762 N N . ASN A 1 100 ? 22.627 29.881 71.246 1.00 46.61 100 ASN 1 N 1
ATOM 763 C CA . ASN A 1 100 ? 23.676 29.175 71.979 1.00 43.30 100 ASN 1 CA 1
ATOM 764 C C . ASN A 1 100 ? 24.736 29.989 72.690 1.00 42.03 100 ASN 1 C 1
ATOM 765 O O . ASN A 1 100 ? 25.726 29.430 73.181 1.00 42.60 100 ASN 1 O 1
ATOM 770 N N . GLY A 1 101 ? 24.525 31.300 72.763 1.00 42.32 101 GLY 1 N 1
ATOM 771 C CA . GLY A 1 101 ? 25.464 32.157 73.467 1.00 45.59 101 GLY 1 CA 1
ATOM 772 C C . GLY A 1 101 ? 26.769 32.401 72.743 1.00 47.17 101 GLY 1 C 1
ATOM 773 O O . GLY A 1 101 ? 27.794 32.681 73.358 1.00 47.03 101 GLY 1 O 1
ATOM 774 N N . VAL A 1 102 ? 26.737 32.265 71.427 1.00 49.77 102 VAL 1 N 1
ATOM 775 C CA . VAL A 1 102 ? 27.916 32.506 70.616 1.00 46.99 102 VAL 1 CA 1
ATOM 776 C C . VAL A 1 102 ? 27.758 33.901 70.014 1.00 45.87 102 VAL 1 C 1
ATOM 777 O O . VAL A 1 102 ? 26.658 34.306 69.634 1.00 45.54 102 VAL 1 O 1
ATOM 781 N N . ALA A 1 103 ? 28.839 34.656 69.949 1.00 42.55 103 ALA 1 N 1
ATOM 782 C CA . ALA A 1 103 ? 28.729 35.985 69.385 1.00 43.01 103 ALA 1 CA 1
ATOM 783 C C . ALA A 1 103 ? 29.996 36.342 68.613 1.00 45.59 103 ALA 1 C 1
ATOM 784 O O . ALA A 1 103 ? 30.947 36.920 69.166 1.00 39.15 103 ALA 1 O 1
ATOM 786 N N . MET A 1 104 ? 29.988 35.975 67.329 1.00 46.87 104 MET 1 N 1
ATOM 787 C CA . MET A 1 104 ? 31.114 36.220 66.430 1.00 47.42 104 MET 1 CA 1
ATOM 788 C C . MET A 1 104 ? 31.003 37.505 65.609 1.00 46.14 104 MET 1 C 1
ATOM 789 O O . MET A 1 104 ? 31.884 37.806 64.815 1.00 49.07 104 MET 1 O 1
ATOM 794 N N . ASN A 1 105 ? 29.912 38.243 65.773 1.00 43.11 105 ASN 1 N 1
ATOM 795 C CA . ASN A 1 105 ? 29.757 39.520 65.087 1.00 39.51 105 ASN 1 CA 1
ATOM 796 C C . ASN A 1 105 ? 29.022 40.452 66.029 1.00 42.39 105 ASN 1 C 1
ATOM 797 O O . ASN A 1 105 ? 28.481 40.011 67.062 1.00 36.81 105 ASN 1 O 1
ATOM 802 N N . LEU A 1 106 ? 29.009 41.735 65.682 1.00 38.64 106 LEU 1 N 1
ATOM 803 C CA . LEU A 1 106 ? 28.402 42.728 66.537 1.00 37.86 106 LEU 1 CA 1
ATOM 804 C C . LEU A 1 106 ? 26.906 42.478 66.764 1.00 39.96 106 LEU 1 C 1
ATOM 805 O O . LEU A 1 106 ? 26.414 42.654 67.883 1.00 38.98 106 LEU 1 O 1
ATOM 810 N N . VAL A 1 107 ? 26.193 42.033 65.729 1.00 44.10 107 VAL 1 N 1
ATOM 811 C CA . VAL A 1 107 ? 24.748 41.774 65.854 1.00 44.23 107 VAL 1 CA 1
ATOM 812 C C . VAL A 1 107 ? 24.441 40.770 66.974 1.00 44.18 107 VAL 1 C 1
ATOM 813 O O . VAL A 1 107 ? 23.590 41.013 67.829 1.00 45.65 107 VAL 1 O 1
ATOM 817 N N . ALA A 1 108 ? 25.156 39.656 66.977 1.00 39.73 108 ALA 1 N 1
ATOM 818 C CA . ALA A 1 108 ? 24.975 38.634 67.991 1.00 39.70 108 ALA 1 CA 1
ATOM 819 C C . ALA A 1 108 ? 25.485 39.078 69.367 1.00 41.89 108 ALA 1 C 1
ATOM 820 O O . ALA A 1 108 ? 24.934 38.702 70.402 1.00 47.69 108 ALA 1 O 1
ATOM 822 N N . THR A 1 109 ? 26.547 39.866 69.381 1.00 39.31 109 THR 1 N 1
ATOM 823 C CA . THR A 1 109 ? 27.121 40.333 70.629 1.00 39.89 109 THR 1 CA 1
ATOM 824 C C . THR A 1 109 ? 26.158 41.308 71.310 1.00 44.56 109 THR 1 C 1
ATOM 825 O O . THR A 1 109 ? 25.947 41.278 72.530 1.00 42.72 109 THR 1 O 1
ATOM 829 N N . THR A 1 110 ? 25.575 42.182 70.507 1.00 44.42 110 THR 1 N 1
ATOM 830 C CA . THR A 1 110 ? 24.653 43.162 71.027 1.00 48.30 110 THR 1 CA 1
ATOM 831 C C . THR A 1 110 ? 23.488 42.492 71.737 1.00 49.06 110 THR 1 C 1
ATOM 832 O O . THR A 1 110 ? 22.989 43.013 72.733 1.00 53.34 110 THR 1 O 1
ATOM 836 N N . VAL A 1 111 ? 23.061 41.332 71.247 1.00 48.95 111 VAL 1 N 1
ATOM 837 C CA . VAL A 1 111 ? 21.955 40.627 71.889 1.00 46.19 111 VAL 1 CA 1
ATOM 838 C C . VAL A 1 111 ? 22.318 40.376 73.352 1.00 47.53 111 VAL 1 C 1
ATOM 839 O O . VAL A 1 111 ? 21.507 40.602 74.242 1.00 47.57 111 VAL 1 O 1
AT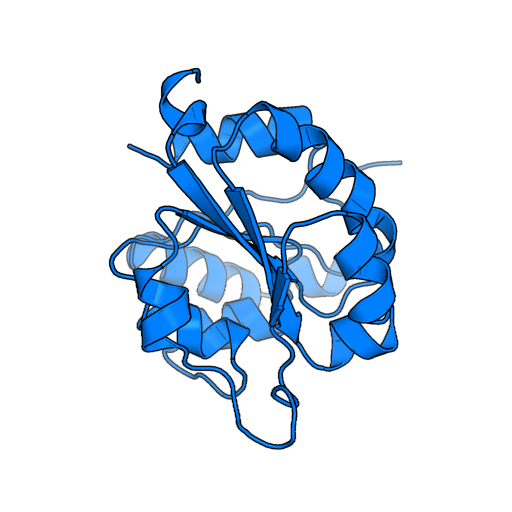OM 843 N N . LEU A 1 112 ? 23.542 39.930 73.605 1.00 46.85 112 LEU 1 N 1
ATOM 844 C CA . LEU A 1 112 ? 23.965 39.676 74.975 1.00 50.07 112 LEU 1 CA 1
ATOM 845 C C . LEU A 1 112 ? 24.157 40.951 75.768 1.00 50.15 112 LEU 1 C 1
ATOM 846 O O . LEU A 1 112 ? 23.980 40.952 76.976 1.00 55.17 112 LEU 1 O 1
ATOM 851 N N . ALA A 1 113 ? 24.518 42.036 75.100 1.00 50.84 113 ALA 1 N 1
ATOM 852 C CA . ALA A 1 113 ? 24.766 43.288 75.806 1.00 50.94 113 ALA 1 CA 1
ATOM 853 C C . ALA A 1 113 ? 23.559 44.198 75.996 1.00 51.67 113 ALA 1 C 1
ATOM 854 O O . ALA A 1 113 ? 23.651 45.199 76.707 1.00 51.41 113 ALA 1 O 1
ATOM 856 N N . HIS A 1 114 ? 22.438 43.860 75.364 1.00 52.29 114 HIS 1 N 1
ATOM 857 C CA . HIS A 1 114 ? 21.205 44.646 75.502 1.00 54.43 114 HIS 1 CA 1
ATOM 858 C C . HIS A 1 114 ? 20.504 44.210 76.813 1.00 57.63 114 HIS 1 C 1
ATOM 859 O O . HIS A 1 114 ? 20.294 43.015 77.050 1.00 55.39 114 HIS 1 O 1
ATOM 866 N N . PRO A 1 115 ? 20.139 45.176 77.678 1.00 60.07 115 PRO 1 N 1
ATOM 867 C CA . PRO A 1 115 ? 19.475 44.896 78.958 1.00 61.03 115 PRO 1 CA 1
ATOM 868 C C . PRO A 1 115 ? 18.210 44.059 78.850 1.00 62.37 115 PRO 1 C 1
ATOM 869 O O . PRO A 1 115 ? 17.954 43.199 79.692 1.00 63.51 115 PRO 1 O 1
ATOM 873 N N . HIS A 1 116 ? 17.428 44.309 77.807 1.00 61.02 116 HIS 1 N 1
ATOM 874 C CA . HIS A 1 116 ? 16.177 43.596 77.600 1.00 57.81 116 HIS 1 CA 1
ATOM 875 C C . HIS A 1 116 ? 16.327 42.447 76.620 1.00 58.81 116 HIS 1 C 1
ATOM 876 O O . HIS A 1 116 ? 17.415 42.208 76.078 1.00 59.33 116 HIS 1 O 1
ATOM 883 N N . ASN A 1 117 ? 15.227 41.735 76.397 1.00 56.82 117 ASN 1 N 1
ATOM 884 C CA . ASN A 1 117 ? 15.213 40.618 75.461 1.00 56.89 117 ASN 1 CA 1
ATOM 885 C C . ASN A 1 117 ? 15.165 41.191 74.060 1.00 52.85 117 ASN 1 C 1
ATOM 886 O O . ASN A 1 117 ? 14.807 42.349 73.883 1.00 49.66 117 ASN 1 O 1
ATOM 891 N N . THR A 1 118 ? 15.507 40.374 73.067 1.00 51.95 118 THR 1 N 1
ATOM 892 C CA . THR A 1 118 ? 15.519 40.819 71.672 1.00 52.06 118 THR 1 CA 1
ATOM 893 C C . THR A 1 118 ? 14.398 40.178 70.859 1.00 52.25 118 THR 1 C 1
ATOM 894 O O . THR A 1 118 ? 14.099 38.991 71.021 1.00 51.69 118 THR 1 O 1
ATOM 898 N N . ILE A 1 119 ? 13.786 40.953 69.970 1.00 50.55 119 ILE 1 N 1
ATOM 899 C CA . ILE A 1 119 ? 12.742 40.392 69.127 1.00 51.69 119 ILE 1 CA 1
ATOM 900 C C . ILE A 1 119 ? 13.367 40.085 67.762 1.00 51.60 119 ILE 1 C 1
ATOM 901 O O . ILE A 1 119 ? 13.973 40.964 67.148 1.00 48.26 119 ILE 1 O 1
ATOM 906 N N . PHE A 1 120 ? 13.213 38.837 67.307 1.00 50.70 120 PHE 1 N 1
ATOM 907 C CA . PHE A 1 120 ? 13.753 38.376 66.029 1.00 48.65 120 PHE 1 CA 1
ATOM 908 C C . PHE A 1 120 ? 12.714 38.216 64.933 1.00 50.75 120 PHE 1 C 1
ATOM 909 O O . PHE A 1 120 ? 11.607 37.751 65.185 1.00 54.07 120 PHE 1 O 1
ATOM 917 N N . PHE A 1 121 ? 13.088 38.572 63.710 1.00 49.34 121 PHE 1 N 1
ATOM 918 C CA . PHE A 1 121 ? 12.206 38.405 62.561 1.00 47.20 121 PHE 1 CA 1
ATOM 919 C C . PHE A 1 121 ? 12.925 37.512 61.552 1.00 46.68 121 PHE 1 C 1
ATOM 920 O O . PHE A 1 121 ? 13.452 37.991 60.558 1.00 45.22 121 PHE 1 O 1
ATOM 928 N N . PRO A 1 122 ? 12.953 36.194 61.800 1.00 47.83 122 PRO 1 N 1
ATOM 929 C CA . PRO A 1 122 ? 13.619 35.252 60.898 1.0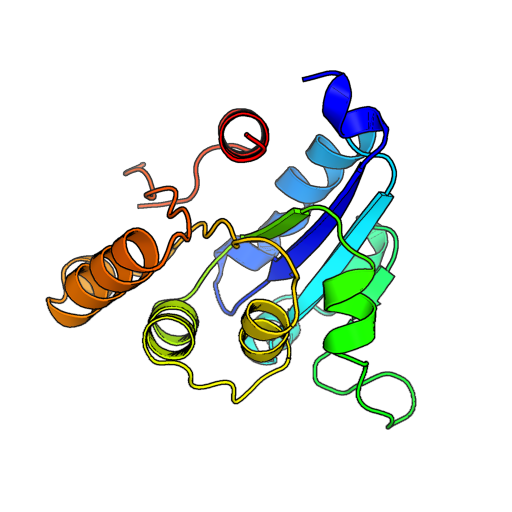0 48.65 122 PRO 1 CA 1
ATOM 930 C C . PRO A 1 122 ? 13.162 35.331 59.451 1.00 49.02 122 PRO 1 C 1
ATOM 931 O O . PRO A 1 122 ? 12.019 35.680 59.157 1.00 52.72 122 PRO 1 O 1
ATOM 935 N N . ASN A 1 123 ? 14.070 34.966 58.556 1.00 50.52 123 ASN 1 N 1
ATOM 936 C CA . ASN A 1 123 ? 13.826 34.972 57.125 1.00 51.13 123 ASN 1 CA 1
ATOM 937 C C . ASN A 1 123 ? 14.899 34.088 56.498 1.00 51.93 123 ASN 1 C 1
ATOM 938 O O . ASN A 1 123 ? 16.089 34.313 56.675 1.00 55.07 123 ASN 1 O 1
ATOM 943 N N . MET A 1 124 ? 14.474 33.062 55.779 1.00 54.86 124 MET 1 N 1
ATOM 944 C CA . MET A 1 124 ? 15.412 32.145 55.163 1.00 51.77 124 MET 1 CA 1
ATOM 945 C C . MET A 1 124 ? 14.682 31.276 54.164 1.00 55.73 124 MET 1 C 1
ATOM 946 O O . MET A 1 124 ? 13.457 31.342 54.022 1.00 55.06 124 MET 1 O 1
ATOM 951 N N . ASN A 1 125 ? 15.458 30.456 53.477 1.00 61.24 125 ASN 1 N 1
ATOM 952 C CA . ASN A 1 125 ? 14.943 29.533 52.480 1.00 65.69 125 ASN 1 CA 1
ATOM 953 C C . ASN A 1 125 ? 14.064 28.503 53.199 1.00 66.88 125 ASN 1 C 1
ATOM 954 O O . ASN A 1 125 ? 14.367 28.095 54.330 1.00 64.51 125 ASN 1 O 1
ATOM 959 N N . ASP A 1 126 ? 12.978 28.096 52.552 1.00 69.36 126 ASP 1 N 1
ATOM 960 C CA . ASP A 1 126 ? 12.057 27.117 53.136 1.00 72.49 126 ASP 1 CA 1
ATOM 961 C C . ASP A 1 126 ? 12.743 25.814 53.536 1.00 69.88 126 ASP 1 C 1
ATOM 962 O O . ASP A 1 126 ? 12.385 25.201 54.553 1.00 60.83 126 ASP 1 O 1
ATOM 967 N N . LEU A 1 127 ? 13.720 25.385 52.738 1.00 66.81 127 LEU 1 N 1
ATOM 968 C CA . LEU A 1 127 ? 14.446 24.172 53.080 1.00 69.55 127 LEU 1 CA 1
ATOM 969 C C . LEU A 1 127 ? 15.109 24.398 54.440 1.00 70.13 127 LEU 1 C 1
ATOM 970 O O . LEU A 1 127 ? 15.038 23.554 55.338 1.00 73.71 127 LEU 1 O 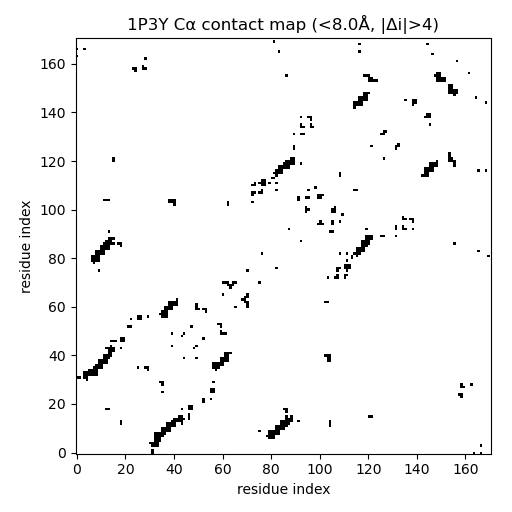1
ATOM 975 N N . MET A 1 128 ? 15.737 25.558 54.595 1.00 67.39 128 MET 1 N 1
ATOM 976 C CA . MET A 1 128 ? 16.409 25.897 55.842 1.00 63.11 128 MET 1 CA 1
ATOM 977 C C . MET A 1 128 ? 15.418 26.030 56.986 1.00 60.56 128 MET 1 C 1
ATOM 978 O O . MET A 1 128 ? 15.687 25.606 58.111 1.00 56.23 128 MET 1 O 1
ATOM 983 N N . TRP A 1 129 ? 14.274 26.634 56.697 1.00 60.49 129 TRP 1 N 1
ATOM 984 C CA . TRP A 1 129 ? 13.262 26.844 57.718 1.00 63.12 129 TRP 1 CA 1
ATOM 985 C C . TRP A 1 129 ? 12.713 25.531 58.299 1.00 65.31 129 TRP 1 C 1
ATOM 986 O O . TRP A 1 129 ? 12.356 25.456 59.482 1.00 65.05 129 TRP 1 O 1
ATOM 997 N N . ASN A 1 130 ? 12.690 24.480 57.490 1.00 66.04 130 ASN 1 N 1
ATOM 998 C CA . ASN A 1 130 ? 12.158 23.215 57.969 1.00 68.88 130 ASN 1 CA 1
ATOM 999 C C . ASN A 1 130 ? 13.174 22.324 58.643 1.00 67.25 130 ASN 1 C 1
ATOM 1000 O O . ASN A 1 130 ? 12.849 21.211 59.052 1.00 69.93 130 ASN 1 O 1
ATOM 1005 N N . LYS A 1 131 ? 14.402 22.808 58.770 1.00 65.07 131 LYS 1 N 1
ATOM 1006 C CA . LYS A 1 131 ? 15.444 22.024 59.429 1.00 60.58 131 LYS 1 CA 1
ATOM 1007 C C . LYS A 1 131 ? 15.218 21.955 60.950 1.00 55.31 131 LYS 1 C 1
ATOM 1008 O O . LYS A 1 131 ? 14.884 22.955 61.608 1.00 48.46 131 LYS 1 O 1
ATOM 1014 N N . THR A 1 132 ? 15.399 20.755 61.489 1.00 53.42 132 THR 1 N 1
ATOM 1015 C CA . THR A 1 132 ? 15.220 20.498 62.912 1.00 53.26 132 THR 1 CA 1
ATOM 1016 C C . THR A 1 132 ? 15.921 21.525 63.812 1.00 53.22 132 THR 1 C 1
ATOM 1017 O O . THR A 1 132 ? 15.284 22.112 64.707 1.00 53.38 132 THR 1 O 1
ATOM 1021 N N . VAL A 1 133 ? 17.223 21.732 63.581 1.00 51.70 133 VAL 1 N 1
ATOM 1022 C CA . VAL A 1 133 ? 18.031 22.672 64.383 1.00 48.36 133 VAL 1 CA 1
ATOM 1023 C C . VAL A 1 133 ? 17.441 24.067 64.475 1.00 47.14 133 VAL 1 C 1
ATOM 1024 O O . VAL A 1 133 ? 17.417 24.670 65.553 1.00 46.22 133 VAL 1 O 1
ATOM 1028 N N . VAL A 1 134 ? 16.967 24.587 63.348 1.00 45.43 134 VAL 1 N 1
ATOM 1029 C CA . VAL A 1 134 ? 16.395 25.930 63.347 1.00 47.83 134 VAL 1 CA 1
ATOM 1030 C C . VAL A 1 134 ? 15.235 25.996 64.344 1.00 49.10 134 VAL 1 C 1
ATOM 1031 O O . VAL A 1 134 ? 15.213 26.855 65.247 1.00 45.22 134 VAL 1 O 1
ATOM 1035 N N . SER A 1 135 ? 14.291 25.064 64.196 1.00 50.99 135 SER 1 N 1
ATOM 1036 C CA . SER A 1 135 ? 13.138 24.987 65.099 1.00 52.01 135 SER 1 CA 1
ATOM 1037 C C . SER A 1 135 ? 13.620 24.869 66.553 1.00 48.86 135 SER 1 C 1
ATOM 1038 O O . SER A 1 135 ? 13.118 25.562 67.451 1.00 45.69 135 SER 1 O 1
ATOM 1041 N N . ARG A 1 136 ? 14.602 24.001 66.785 1.00 43.36 136 ARG 1 N 1
ATOM 1042 C CA . ARG A 1 136 ? 15.121 23.843 68.133 1.00 43.37 136 ARG 1 CA 1
ATOM 1043 C C . ARG A 1 136 ? 15.706 25.155 68.611 1.00 48.80 136 ARG 1 C 1
ATOM 1044 O O . ARG A 1 136 ? 15.505 25.545 69.773 1.00 49.71 136 ARG 1 O 1
ATOM 1052 N N . ASN A 1 137 ? 16.420 25.844 67.711 1.00 49.02 137 ASN 1 N 1
ATOM 1053 C CA . ASN A 1 137 ? 17.050 27.113 68.068 1.00 47.70 137 ASN 1 CA 1
ATOM 1054 C C . ASN A 1 137 ? 15.989 28.145 68.397 1.00 46.10 137 ASN 1 C 1
ATOM 1055 O O . ASN A 1 137 ? 16.101 28.839 69.414 1.00 45.29 137 ASN 1 O 1
ATOM 1060 N N . ILE A 1 138 ? 14.959 28.241 67.551 1.00 47.52 138 ILE 1 N 1
ATOM 1061 C CA . ILE A 1 138 ? 13.861 29.200 67.773 1.00 52.80 138 ILE 1 CA 1
ATOM 1062 C C . ILE A 1 138 ? 13.232 28.965 69.161 1.00 55.46 138 ILE 1 C 1
ATOM 1063 O O . ILE A 1 138 ? 13.028 29.905 69.952 1.00 53.87 138 ILE 1 O 1
ATOM 1068 N N . GLU A 1 139 ? 12.932 27.699 69.439 1.00 53.11 139 GLU 1 N 1
ATOM 1069 C CA . GLU A 1 139 ? 12.337 27.322 70.702 1.00 57.42 139 GLU 1 CA 1
ATOM 1070 C C . GLU A 1 139 ? 13.226 27.772 71.853 1.00 55.57 139 GLU 1 C 1
ATOM 1071 O O . GLU A 1 139 ? 12.771 28.487 72.765 1.00 58.18 139 GLU 1 O 1
ATOM 1077 N N . GLN A 1 140 ? 14.502 27.399 71.788 1.00 52.25 140 GLN 1 N 1
ATOM 1078 C CA . GLN A 1 140 ? 15.475 27.744 72.824 1.00 49.68 140 GLN 1 CA 1
ATOM 1079 C C . GLN A 1 140 ? 15.510 29.243 73.114 1.00 52.20 140 GLN 1 C 1
ATOM 1080 O O . GLN A 1 140 ? 15.650 29.655 74.267 1.00 52.58 140 GLN 1 O 1
ATOM 1086 N N . LEU A 1 141 ? 15.436 30.049 72.059 1.00 52.40 141 LEU 1 N 1
ATOM 1087 C CA . LEU A 1 141 ? 15.427 31.501 72.194 1.00 55.15 141 LEU 1 CA 1
ATOM 1088 C C . LEU A 1 141 ? 14.190 31.949 72.977 1.00 56.87 141 LEU 1 C 1
ATOM 1089 O O . LEU A 1 141 ? 14.272 32.828 73.852 1.00 53.44 141 LEU 1 O 1
ATOM 1094 N N . ARG A 1 142 ? 13.044 31.351 72.645 1.00 55.89 142 ARG 1 N 1
ATOM 1095 C CA . ARG A 1 142 ? 11.795 31.663 73.335 1.00 55.47 142 ARG 1 CA 1
ATOM 1096 C C . ARG A 1 142 ? 11.935 31.264 74.804 1.00 55.27 142 ARG 1 C 1
ATOM 1097 O O . ARG A 1 142 ? 11.697 32.078 75.702 1.00 53.39 142 ARG 1 O 1
ATOM 1105 N N . LYS A 1 143 ? 12.344 30.020 75.044 1.00 53.63 143 LYS 1 N 1
ATOM 1106 C CA . LYS A 1 143 ? 12.538 29.557 76.411 1.00 56.19 143 LYS 1 CA 1
ATOM 1107 C C . LYS A 1 143 ? 13.443 30.550 77.154 1.00 57.31 143 LYS 1 C 1
ATOM 1108 O O . LYS A 1 143 ? 13.246 30.806 78.343 1.00 55.91 143 LYS 1 O 1
ATOM 1114 N N . ASP A 1 144 ? 14.427 31.113 76.445 1.00 57.94 144 ASP 1 N 1
ATOM 1115 C CA . ASP A 1 144 ? 15.354 32.072 77.043 1.00 54.08 144 ASP 1 CA 1
ATOM 1116 C C . ASP A 1 144 ? 14.732 33.445 77.262 1.00 52.23 144 ASP 1 C 1
ATOM 1117 O O . ASP A 1 144 ? 15.298 34.272 77.968 1.00 48.98 144 ASP 1 O 1
ATOM 1122 N N . GLY A 1 145 ? 13.579 33.697 76.646 1.00 52.65 145 GLY 1 N 1
ATOM 1123 C CA . GLY A 1 145 ? 12.922 34.979 76.836 1.00 50.96 145 GLY 1 CA 1
ATOM 1124 C C . GLY A 1 145 ? 12.820 35.854 75.602 1.00 56.45 145 GLY 1 C 1
ATOM 1125 O O . GLY A 1 145 ? 12.134 36.872 75.614 1.00 60.47 145 GLY 1 O 1
ATOM 1126 N N . HIS A 1 146 ? 13.490 35.479 74.525 1.00 54.40 146 HIS 1 N 1
ATOM 1127 C CA . HIS A 1 146 ? 13.435 36.300 73.324 1.00 56.11 146 HIS 1 CA 1
ATOM 1128 C C . HIS A 1 146 ? 12.160 36.016 72.549 1.00 54.68 146 HIS 1 C 1
ATOM 1129 O O . HIS A 1 146 ? 11.578 34.941 72.683 1.00 59.08 146 HIS 1 O 1
ATOM 1136 N N . ILE A 1 147 ? 11.741 36.986 71.743 1.00 50.67 147 ILE 1 N 1
ATOM 1137 C CA . ILE A 1 147 ? 10.548 36.867 70.914 1.00 49.75 147 ILE 1 CA 1
ATOM 1138 C C . ILE A 1 147 ? 10.983 36.558 69.485 1.00 52.66 147 ILE 1 C 1
ATOM 1139 O O . ILE A 1 147 ? 11.970 37.130 68.993 1.00 51.32 147 ILE 1 O 1
ATOM 1144 N N . VAL A 1 148 ? 10.238 35.675 68.817 1.00 51.31 148 VAL 1 N 1
ATOM 1145 C CA . VAL A 1 148 ? 10.558 35.291 67.444 1.00 49.26 148 VAL 1 CA 1
ATOM 1146 C C . VAL A 1 148 ? 9.354 35.372 66.493 1.00 50.65 148 VAL 1 C 1
ATOM 1147 O O . VAL A 1 148 ? 8.575 34.428 66.362 1.00 53.32 148 VAL 1 O 1
ATOM 1151 N N . ILE A 1 149 ? 9.201 36.513 65.835 1.00 51.84 149 ILE 1 N 1
ATOM 1152 C CA . ILE A 1 149 ? 8.103 36.704 64.900 1.00 52.60 149 ILE 1 CA 1
ATOM 1153 C C . ILE A 1 149 ? 8.316 35.766 63.720 1.00 57.60 149 ILE 1 C 1
ATOM 1154 O O . ILE A 1 149 ? 9.297 35.872 62.988 1.00 60.41 149 ILE 1 O 1
ATOM 1159 N N . GLU A 1 150 ? 7.397 34.828 63.546 1.00 61.17 150 GLU 1 N 1
ATOM 1160 C CA . GLU A 1 150 ? 7.511 33.865 62.466 1.00 61.89 150 GLU 1 CA 1
ATOM 1161 C C . GLU A 1 150 ? 7.306 34.526 61.113 1.00 62.62 150 GLU 1 C 1
ATOM 1162 O O . GLU A 1 150 ? 6.665 35.564 60.998 1.00 62.61 150 GLU 1 O 1
ATOM 1168 N N . PRO A 1 151 ? 7.900 33.957 60.067 1.00 67.56 151 PRO 1 N 1
ATOM 1169 C CA . PRO A 1 151 ? 7.713 34.547 58.737 1.00 69.94 151 PRO 1 CA 1
ATOM 1170 C C . PRO A 1 151 ? 6.396 34.000 58.150 1.00 71.34 151 PRO 1 C 1
ATOM 1171 O O . PRO A 1 151 ? 5.867 32.979 58.612 1.00 72.21 151 PRO 1 O 1
ATOM 1175 N N . VAL A 1 152 ? 5.867 34.674 57.138 1.00 70.51 152 VAL 1 N 1
ATOM 1176 C CA . VAL A 1 152 ? 4.621 34.248 56.519 1.00 69.91 152 VAL 1 CA 1
ATOM 1177 C C . VAL A 1 152 ? 4.828 33.772 55.086 1.00 71.34 152 VAL 1 C 1
ATOM 1178 O O . VAL A 1 152 ? 5.692 34.270 54.376 1.00 71.71 152 VAL 1 O 1
ATOM 1182 N N . GLU A 1 153 ? 4.029 32.803 54.662 1.00 73.49 153 GLU 1 N 1
ATOM 1183 C CA . GLU A 1 153 ? 4.128 32.284 53.306 1.00 74.79 153 GLU 1 CA 1
ATOM 1184 C C . GLU A 1 153 ? 3.527 33.311 52.359 1.00 75.31 153 GLU 1 C 1
ATOM 1185 O O . GLU A 1 153 ? 2.580 34.012 52.705 1.00 73.58 153 GLU 1 O 1
ATOM 1191 N N . ILE A 1 154 ? 4.078 33.398 51.159 1.00 79.53 154 ILE 1 N 1
ATOM 1192 C CA . ILE A 1 154 ? 3.582 34.357 50.191 1.00 82.87 154 ILE 1 CA 1
ATOM 1193 C C . ILE A 1 154 ? 3.744 33.927 48.733 1.00 84.69 154 ILE 1 C 1
ATOM 1194 O O . ILE A 1 154 ? 4.368 32.900 48.429 1.00 83.74 154 ILE 1 O 1
ATOM 1199 N N . MET A 1 155 ? 3.158 34.726 47.842 1.00 86.86 155 MET 1 N 1
ATOM 1200 C CA . MET A 1 155 ? 3.217 34.475 46.407 1.00 90.05 155 MET 1 CA 1
ATOM 1201 C C . MET A 1 155 ? 4.319 35.311 45.744 1.00 89.92 155 MET 1 C 1
ATOM 1202 O O . MET A 1 155 ? 5.418 35.470 46.288 1.00 87.20 155 MET 1 O 1
ATOM 1207 N N . ARG A 1 168 ? 8.233 31.829 51.793 1.00 70.95 168 ARG 1 N 1
ATOM 1208 C CA . ARG A 1 168 ? 8.065 32.550 53.049 1.00 73.78 168 ARG 1 CA 1
ATOM 1209 C C . ARG A 1 168 ? 8.785 33.895 53.050 1.00 73.18 168 ARG 1 C 1
ATOM 1210 O O . ARG A 1 168 ? 9.767 34.079 52.327 1.00 75.46 168 ARG 1 O 1
ATOM 1218 N N . GLY A 1 169 ? 8.274 34.822 53.868 1.00 70.79 169 GLY 1 N 1
ATOM 1219 C CA . GLY A 1 169 ? 8.817 36.165 53.973 1.00 63.24 169 GLY 1 CA 1
ATOM 1220 C C . GLY A 1 169 ? 8.457 36.898 55.262 1.00 61.44 169 GLY 1 C 1
ATOM 1221 O O . GLY A 1 169 ? 7.830 36.355 56.165 1.00 60.16 169 GLY 1 O 1
ATOM 1222 N N . LEU A 1 170 ? 8.874 38.152 55.350 1.00 60.88 170 LEU 1 N 1
ATOM 1223 C CA . LEU A 1 170 ? 8.615 38.970 56.526 1.00 59.45 170 LEU 1 CA 1
ATOM 1224 C C . LEU A 1 170 ? 7.233 39.607 56.441 1.00 57.24 170 LEU 1 C 1
ATOM 1225 O O . LEU A 1 170 ? 6.756 39.900 55.343 1.00 54.04 170 LEU 1 O 1
ATOM 1230 N N . ILE A 1 171 ? 6.597 39.829 57.590 1.00 51.91 171 ILE 1 N 1
ATOM 1231 C CA . ILE A 1 171 ? 5.287 40.459 57.579 1.00 54.45 171 ILE 1 CA 1
ATOM 1232 C C . ILE A 1 171 ? 5.505 41.934 57.285 1.00 54.60 171 ILE 1 C 1
ATOM 1233 O O . ILE A 1 171 ? 6.479 42.519 57.728 1.00 59.04 171 ILE 1 O 1
ATOM 1238 N N . THR A 1 172 ? 4.603 42.522 56.513 1.00 55.70 172 THR 1 N 1
ATOM 1239 C CA . THR A 1 172 ? 4.689 43.932 56.144 1.00 54.84 172 THR 1 CA 1
ATOM 1240 C C . THR A 1 172 ? 5.090 44.846 57.315 1.00 53.28 172 THR 1 C 1
ATOM 1241 O O . THR A 1 172 ? 4.890 44.506 58.490 1.00 51.48 172 THR 1 O 1
ATOM 1245 N N . PRO A 1 173 ? 5.669 46.017 57.006 1.00 52.78 173 PRO 1 N 1
ATOM 1246 C CA . PRO A 1 173 ? 6.101 46.972 58.029 1.00 54.71 173 PRO 1 CA 1
ATOM 1247 C C . PRO A 1 173 ? 5.079 47.210 59.126 1.00 58.04 173 PRO 1 C 1
ATOM 1248 O O . PRO A 1 173 ? 5.433 47.248 60.309 1.00 59.93 173 PRO 1 O 1
ATOM 1252 N N . ASP A 1 174 ? 3.818 47.379 58.738 1.00 60.13 174 ASP 1 N 1
ATOM 1253 C CA . ASP A 1 174 ? 2.740 47.615 59.707 1.00 61.16 174 ASP 1 CA 1
ATOM 1254 C C . ASP A 1 174 ? 2.554 46.449 60.687 1.00 57.94 174 ASP 1 C 1
ATOM 1255 O O . ASP A 1 174 ? 2.442 46.659 61.892 1.00 54.98 174 ASP 1 O 1
ATOM 1260 N N . LYS A 1 175 ? 2.520 45.222 60.179 1.00 58.23 175 LYS 1 N 1
ATOM 1261 C CA . LYS A 1 175 ? 2.375 44.072 61.068 1.00 61.95 175 LYS 1 CA 1
ATOM 1262 C C . LYS A 1 175 ? 3.574 44.090 62.013 1.00 60.67 175 LYS 1 C 1
ATOM 1263 O O . LYS A 1 175 ? 3.428 44.020 63.243 1.00 57.97 175 LYS 1 O 1
ATOM 1269 N N . ALA A 1 176 ? 4.764 44.180 61.412 1.00 59.81 176 ALA 1 N 1
ATOM 1270 C CA . ALA A 1 176 ? 6.021 44.201 62.156 1.00 56.15 176 ALA 1 CA 1
ATOM 1271 C C . ALA A 1 176 ? 6.002 45.244 63.274 1.00 54.20 176 ALA 1 C 1
ATOM 1272 O O . ALA A 1 176 ? 6.426 44.969 64.404 1.00 48.85 176 ALA 1 O 1
ATOM 1274 N N . LEU A 1 177 ? 5.517 46.443 62.962 1.00 53.24 177 LEU 1 N 1
ATOM 1275 C CA . LEU A 1 177 ? 5.442 47.498 63.972 1.00 59.62 177 LEU 1 CA 1
ATOM 1276 C C . LEU A 1 177 ? 4.599 47.011 65.157 1.00 61.26 177 LEU 1 C 1
ATOM 1277 O O . LEU A 1 177 ? 4.995 47.155 66.321 1.00 59.15 177 LEU 1 O 1
ATOM 1282 N N . LEU A 1 178 ? 3.443 46.420 64.848 1.00 60.79 178 LEU 1 N 1
ATOM 1283 C CA . LEU A 1 178 ? 2.551 45.905 65.877 1.00 62.30 178 LEU 1 CA 1
ATOM 1284 C C . LEU A 1 178 ? 3.268 44.860 66.730 1.00 62.07 178 LEU 1 C 1
ATOM 1285 O O . LEU A 1 178 ? 3.179 44.879 67.969 1.00 62.08 178 LEU 1 O 1
ATOM 1290 N N . ALA A 1 179 ? 3.985 43.952 66.068 1.00 60.42 179 ALA 1 N 1
ATOM 1291 C CA . ALA A 1 179 ? 4.720 42.916 66.781 1.00 56.50 179 ALA 1 CA 1
ATOM 1292 C C . ALA A 1 179 ? 5.740 43.568 67.720 1.00 58.84 179 ALA 1 C 1
ATOM 1293 O O . ALA A 1 179 ? 5.951 43.094 68.839 1.00 61.39 179 ALA 1 O 1
ATOM 1295 N N . ILE A 1 180 ? 6.358 44.663 67.282 1.00 58.69 180 ILE 1 N 1
ATOM 1296 C CA . ILE A 1 180 ? 7.324 45.343 68.134 1.00 63.22 180 ILE 1 CA 1
ATOM 1297 C C . ILE A 1 180 ? 6.603 45.885 69.373 1.00 65.54 180 ILE 1 C 1
ATOM 1298 O O . ILE A 1 180 ? 7.064 45.695 70.506 1.00 62.43 180 ILE 1 O 1
ATOM 1303 N N . GLU A 1 181 ? 5.470 46.558 69.150 1.00 69.34 181 GLU 1 N 1
ATOM 1304 C CA . GLU A 1 181 ? 4.689 47.148 70.241 1.00 71.35 181 GLU 1 CA 1
ATOM 1305 C C . GLU A 1 181 ? 4.217 46.105 71.247 1.00 67.54 181 GLU 1 C 1
ATOM 1306 O O . GLU A 1 181 ? 4.323 46.301 72.463 1.00 66.55 181 GLU 1 O 1
ATOM 1312 N N . LYS A 1 182 ? 3.703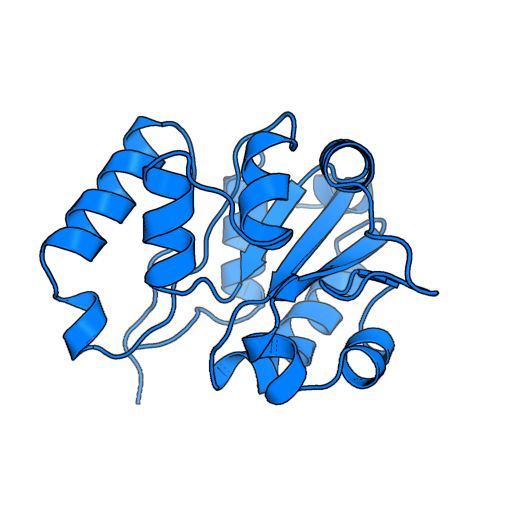 44.993 70.742 1.00 63.43 182 LYS 1 N 1
ATOM 1313 C CA . LYS A 1 182 ? 3.240 43.929 71.619 1.00 66.49 182 LYS 1 CA 1
ATOM 1314 C C . LYS A 1 182 ? 4.386 43.395 72.487 1.00 67.49 182 LYS 1 C 1
ATOM 1315 O O . LYS A 1 182 ? 4.232 43.221 73.697 1.00 67.13 182 LYS 1 O 1
ATOM 1321 N N . GLY A 1 183 ? 5.537 43.150 71.861 1.00 69.22 183 GLY 1 N 1
ATOM 1322 C CA . GLY A 1 183 ? 6.691 42.635 72.582 1.00 68.62 183 GLY 1 CA 1
ATOM 1323 C C . GLY A 1 183 ? 7.194 43.552 73.684 1.00 69.54 183 GLY 1 C 1
ATOM 1324 O O . GLY A 1 183 ? 7.677 43.089 74.729 1.00 68.83 183 GLY 1 O 1
ATOM 1325 N N . PHE A 1 184 ? 7.089 44.856 73.450 1.00 69.15 184 PHE 1 N 1
ATOM 1326 C CA . PHE A 1 184 ? 7.526 45.844 74.425 1.00 71.92 184 PHE 1 CA 1
ATOM 1327 C C . PHE A 1 184 ? 6.613 45.833 75.670 1.00 73.54 184 PHE 1 C 1
ATOM 1328 O O . PHE A 1 184 ? 6.067 46.857 76.052 1.00 74.98 184 PHE 1 O 1
ATOM 1336 N N . LYS A 1 185 ? 6.441 44.670 76.296 1.00 75.27 185 LYS 1 N 1
ATOM 1337 C CA . LYS A 1 185 ? 5.602 44.572 77.492 1.00 73.76 185 LYS 1 CA 1
ATOM 1338 C C . LYS A 1 185 ? 6.154 43.505 78.428 1.00 69.26 185 LYS 1 C 1
ATOM 1339 O O . LYS A 1 185 ? 5.807 42.336 78.304 1.00 63.64 185 LYS 1 O 1
#

Secondary structure (DSSP, 8-state):
-TTGGG-EEEEEE-S-GGGGGTHHHHHHHTTTSSEEEEEE-HHHHHHS-HHHHGGGSSEEE-TT-SSS-PPPHHHHHHH-SEEEEEEE-HHHHHHHHTT--SSHHHHHHHHSSS--EEEE---HHHHT-HHHHHHHHHHHHHT-EEPPPB----B---HHHHHHHHHHH--

Radius of gyration: 14.65 Å; Cα contacts (8 Å, |Δi|>4): 343; chains: 1; bounding box: 38×38×33 Å

Nearest PDB structures (foldseek):
  1p3y-assembly1_1  TM=1.006E+00  e=2.935E-38  Bacillus sp. HIL-Y85/54728
  5h75-assembly1_C  TM=9.986E-01  e=1.614E-29  Bacillus sp. HIL-Y85/54728
  5h75-assembly1_D  TM=9.472E-01  e=1.830E-29  Bacillus sp. HIL-Y85/54728
  1g63-assembly1_D  TM=9.444E-01  e=5.834E-15  Staphylococcus epidermidis
  7cfu-assembly1_H  TM=8.853E-01  e=3.756E-15  Streptomyces sparsogenes DSM 40356

Solvent-accessible surface area: 8680 Å² total; per-residue (Å²): 92,87,76,0,127,72,51,64,0,0,0,0,0,1,20,16,137,41,0,75,35,1,26,61,22,0,94,81,2,116,96,55,12,129,45,6,51,0,0,0,10,108,74,0,28,97,70,12,73,17,149,48,0,47,172,52,15,78,66,16,23,12,46,97,8,121,137,54,166,140,35,40,67,56,111,3,0,170,40,1,44,13,1,1,0,0,0,0,23,24,85,0,1,19,22,13,8,98,49,71,37,165,24,18,0,1,30,0,8,121,22,10,88,105,80,1,10,0,1,0,22,24,82,64,134,86,31,114,118,102,76,14,64,138,18,8,102,56,0,90,154,71,33,27,59,6,35,79,8,63,126,115,234,84,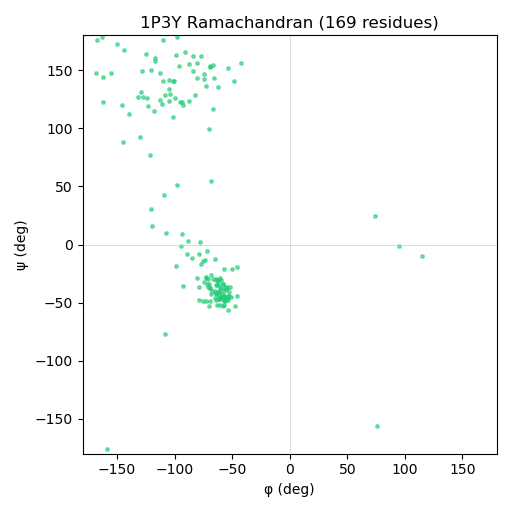11,28,20,66,28,59,104,0,5,98,18,2,28,160,26,65,172

Foldseek 3Di:
DLVQQEFEEEEEEEADLCLQVVLQLLQVCVRRHVFYEYEYEPNSCVNPNQVRVCVRGPYYQYQCGDPNDHDDLLCVLDRGPAYEYPADELVLLLCLLPVHDPTSNSSNCVNHPAHHEYEYDDDPVSVPDPSSVVSQVSSVVVPHHYDYAVDDCRHGDGSVVVVVVRVVSSD

Sequence (171 aa):
I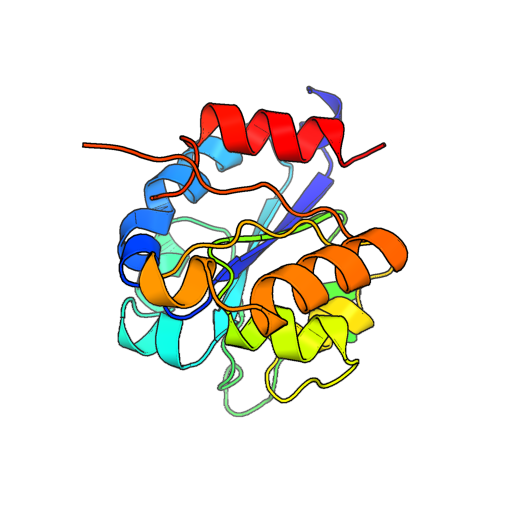SILKDKKLLIGICGSISSVGISSYLLYFKSFFKEIRVVMTKTAEDLIPAHTVSYFCDHVYSEHGENGKRHSHVEIGRWADIYCIIPATANILGQTANGVAMNLVATTVLAHPHNTIFFPNMNDLMWNKTVVSRNIEQLRKDGHIVIEPVEIMRGLITPDKALLAIEKGFK